Protein AF-A0A4Y2T9T5-F1 (afdb_monomer)

Sequence (153 aa):
MSLPLHALLIMDNAPSHPPDIQDDLLEEFKFTKIQFMPPNTTPLFQPMDQQVISNFKKLYTKALFERCFEMTEGTNLSLREFWKYHFHIATSLKVIEKKCVESQENLTSAWKTLWPKTVVECDFEESETVPEEAVVKEILSLTKIMGLEVDKK

Structure (mmCIF, N/CA/C/O backbone):
data_AF-A0A4Y2T9T5-F1
#
_entry.id   AF-A0A4Y2T9T5-F1
#
loop_
_atom_site.group_PDB
_atom_site.id
_atom_site.type_symbol
_atom_site.label_atom_id
_atom_site.label_alt_id
_atom_site.label_comp_id
_atom_site.label_asym_id
_atom_site.label_entity_id
_atom_site.label_seq_id
_atom_site.pdbx_PDB_ins_code
_atom_site.Cartn_x
_atom_site.Cartn_y
_atom_site.Cartn_z
_atom_site.occupancy
_atom_site.B_iso_or_equiv
_atom_site.auth_seq_id
_atom_site.auth_comp_id
_atom_site.auth_asym_id
_atom_site.auth_atom_id
_atom_site.pdbx_PDB_model_num
ATOM 1 N N . MET A 1 1 ? 15.284 -27.133 -25.109 1.00 36.25 1 MET A N 1
ATOM 2 C CA . MET A 1 1 ? 16.450 -26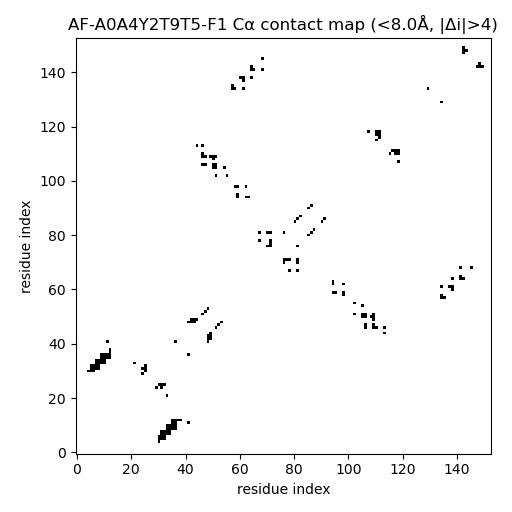.331 -24.683 1.00 36.25 1 MET A CA 1
ATOM 3 C C . MET A 1 1 ? 15.985 -25.433 -23.550 1.00 36.25 1 MET A C 1
ATOM 5 O O . MET A 1 1 ? 15.041 -24.687 -23.768 1.00 36.25 1 MET A O 1
ATOM 9 N N . SER A 1 2 ? 16.553 -25.554 -22.349 1.00 57.03 2 SER A N 1
ATOM 10 C CA . SER A 1 2 ? 16.254 -24.641 -21.240 1.00 57.03 2 SER A CA 1
ATOM 11 C C . SER A 1 2 ? 17.097 -23.382 -21.418 1.00 57.03 2 SER A C 1
ATOM 13 O O . SER A 1 2 ? 18.320 -23.436 -21.280 1.00 57.03 2 SER A O 1
ATOM 15 N N . LEU A 1 3 ? 16.468 -22.270 -21.787 1.00 57.56 3 LEU A N 1
ATOM 16 C CA . LEU A 1 3 ? 17.148 -20.979 -21.769 1.00 57.56 3 LEU A CA 1
ATOM 17 C C . LEU A 1 3 ? 17.497 -20.635 -20.308 1.00 57.56 3 LEU A C 1
ATOM 19 O O . LEU A 1 3 ? 16.662 -20.866 -19.431 1.00 57.56 3 LEU A O 1
ATOM 23 N N . PRO A 1 4 ? 18.705 -20.121 -20.022 1.00 65.81 4 PRO A N 1
ATOM 24 C CA . PRO A 1 4 ? 19.046 -19.653 -18.684 1.00 65.81 4 PRO A CA 1
ATOM 25 C C . PRO A 1 4 ? 18.074 -18.548 -18.258 1.00 65.81 4 PRO A C 1
ATOM 27 O O . PRO A 1 4 ? 17.787 -17.639 -19.042 1.00 65.81 4 PRO A O 1
ATOM 30 N N . LEU A 1 5 ? 17.556 -18.645 -17.031 1.00 71.44 5 LEU A N 1
ATOM 31 C CA . LEU A 1 5 ? 16.599 -17.692 -16.474 1.00 71.44 5 LEU A CA 1
ATOM 32 C C . LEU A 1 5 ? 17.250 -16.305 -16.420 1.00 71.44 5 LEU A C 1
ATOM 34 O O . LEU A 1 5 ? 18.178 -16.096 -15.647 1.00 71.44 5 LEU A O 1
ATOM 38 N N . HIS A 1 6 ? 16.774 -15.386 -17.255 1.00 81.44 6 HIS A N 1
ATOM 39 C CA . HIS A 1 6 ? 17.146 -13.976 -17.206 1.00 81.44 6 HIS A CA 1
ATOM 40 C C . HIS A 1 6 ? 15.959 -13.180 -16.671 1.00 81.44 6 HIS A C 1
ATOM 42 O O . HIS A 1 6 ? 14.828 -13.381 -17.118 1.00 81.44 6 HIS A O 1
ATOM 48 N N . ALA A 1 7 ? 16.216 -12.285 -15.722 1.00 86.12 7 ALA A N 1
ATOM 49 C CA . ALA A 1 7 ? 15.209 -11.411 -15.139 1.00 86.12 7 ALA A CA 1
ATOM 50 C C . ALA A 1 7 ? 15.311 -10.010 -15.753 1.00 86.12 7 ALA A C 1
ATOM 52 O O . ALA A 1 7 ? 16.406 -9.497 -15.978 1.00 86.12 7 ALA A O 1
ATOM 53 N N . LEU A 1 8 ? 14.171 -9.374 -16.014 1.00 87.38 8 LEU A N 1
ATOM 54 C CA . LEU A 1 8 ? 14.107 -7.959 -16.374 1.00 87.38 8 LEU A CA 1
ATOM 55 C C . LEU A 1 8 ? 13.519 -7.190 -15.192 1.00 87.38 8 LEU A C 1
ATOM 57 O O . LEU A 1 8 ? 12.355 -7.384 -14.849 1.00 87.38 8 LEU A O 1
ATOM 61 N N . LEU A 1 9 ? 14.318 -6.316 -14.589 1.00 87.56 9 LEU A N 1
ATOM 62 C CA . LEU A 1 9 ? 13.887 -5.398 -13.545 1.00 87.56 9 LEU A CA 1
ATOM 63 C C . LEU A 1 9 ? 13.480 -4.066 -14.183 1.00 87.56 9 LEU A C 1
ATOM 65 O O . LEU A 1 9 ? 14.310 -3.362 -14.758 1.00 87.56 9 LEU A O 1
ATOM 69 N N . ILE A 1 10 ? 12.196 -3.728 -14.087 1.00 87.12 10 ILE A N 1
ATOM 70 C CA . ILE A 1 10 ? 11.647 -2.465 -14.588 1.00 87.12 10 ILE A CA 1
ATOM 71 C C . ILE A 1 10 ? 11.566 -1.476 -13.422 1.00 87.12 10 ILE A C 1
ATOM 73 O O . ILE A 1 10 ? 10.881 -1.749 -12.439 1.00 87.12 10 ILE A O 1
ATOM 77 N N . MET A 1 11 ? 12.249 -0.336 -13.533 1.00 86.94 11 MET A N 1
ATOM 78 C CA . MET A 1 11 ? 12.343 0.674 -12.470 1.00 86.94 11 MET A CA 1
ATOM 79 C C . MET A 1 11 ? 11.755 2.024 -12.885 1.00 86.94 11 MET A C 1
ATOM 81 O O . MET A 1 11 ? 11.718 2.374 -14.066 1.00 86.94 11 MET A O 1
ATOM 85 N N . ASP A 1 12 ? 11.285 2.796 -11.906 1.00 88.50 12 ASP A N 1
ATOM 86 C CA . ASP A 1 12 ? 10.939 4.205 -12.088 1.00 88.50 12 ASP A CA 1
ATOM 87 C C . ASP A 1 12 ? 12.175 5.108 -12.076 1.00 88.50 12 ASP A C 1
ATOM 89 O O . ASP A 1 12 ? 13.266 4.706 -11.689 1.00 88.50 12 ASP A O 1
ATOM 93 N N . ASN A 1 13 ? 11.998 6.355 -12.508 1.00 87.31 13 ASN 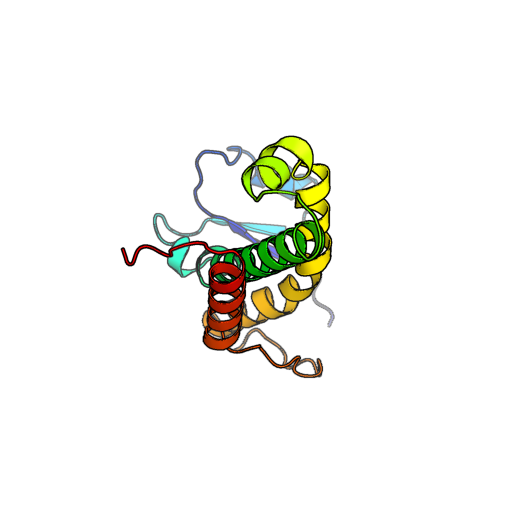A N 1
ATOM 94 C CA . ASN A 1 13 ? 13.073 7.349 -12.562 1.00 87.31 13 ASN A CA 1
ATOM 95 C C . ASN A 1 13 ? 13.187 8.159 -11.260 1.00 87.31 13 ASN A C 1
ATOM 97 O O . ASN A 1 13 ? 13.397 9.373 -11.312 1.00 87.31 13 ASN A O 1
ATOM 101 N N . ALA A 1 14 ? 12.971 7.541 -10.096 1.00 86.25 14 ALA A N 1
ATOM 102 C CA . ALA A 1 14 ? 13.067 8.267 -8.836 1.00 86.25 14 ALA A CA 1
ATOM 103 C C . ALA A 1 14 ? 14.516 8.744 -8.599 1.00 86.25 14 ALA A C 1
ATOM 105 O O . ALA A 1 14 ? 15.453 7.961 -8.749 1.00 86.25 14 ALA A O 1
ATOM 106 N N . PRO A 1 15 ? 14.732 10.004 -8.175 1.00 87.25 15 PRO A N 1
ATOM 107 C CA . PRO A 1 15 ? 16.075 10.546 -7.950 1.00 87.25 15 PRO A CA 1
ATOM 108 C C . PRO A 1 15 ? 16.793 9.911 -6.749 1.00 87.25 15 PRO A C 1
ATOM 110 O O . PRO A 1 15 ? 17.969 10.172 -6.528 1.00 87.25 15 PRO A O 1
ATOM 113 N N . SER A 1 16 ? 16.083 9.111 -5.950 1.00 88.62 16 SER A N 1
ATOM 114 C CA . SER A 1 16 ? 16.636 8.344 -4.834 1.00 88.62 16 SER A CA 1
ATOM 115 C C . SER A 1 16 ? 17.424 7.111 -5.271 1.00 88.62 16 SER A C 1
ATOM 117 O O . SER A 1 16 ? 18.094 6.511 -4.433 1.00 88.62 16 SER A O 1
ATOM 119 N N . HIS A 1 17 ? 17.321 6.700 -6.538 1.00 86.19 17 HIS A N 1
ATOM 120 C CA . HIS A 1 17 ? 18.082 5.563 -7.044 1.00 86.19 17 HIS A CA 1
ATOM 121 C C . HIS A 1 17 ? 19.571 5.918 -7.121 1.00 86.19 17 HIS A C 1
ATOM 123 O O . HIS A 1 17 ? 19.905 6.991 -7.631 1.00 86.19 17 HIS A O 1
ATOM 129 N N . PRO A 1 18 ? 20.473 5.048 -6.632 1.00 85.81 18 PRO A N 1
ATOM 130 C CA . PRO A 1 18 ? 21.905 5.241 -6.803 1.00 85.81 18 PRO A CA 1
ATOM 131 C C . PRO A 1 18 ? 22.260 5.383 -8.291 1.00 85.81 18 PRO A C 1
ATOM 133 O O . PRO A 1 18 ? 21.715 4.638 -9.111 1.00 85.81 18 PRO A O 1
ATOM 136 N N . PRO A 1 19 ? 23.173 6.300 -8.658 1.00 81.38 19 PRO A N 1
ATOM 137 C CA . PRO A 1 19 ? 23.575 6.490 -10.052 1.00 81.38 19 PRO A CA 1
ATOM 138 C C . PRO A 1 19 ? 24.198 5.223 -10.658 1.00 81.38 19 PRO A C 1
ATOM 140 O O . PRO A 1 19 ? 23.992 4.957 -11.840 1.00 81.38 19 PRO A O 1
ATOM 143 N N . ASP A 1 20 ? 24.862 4.415 -9.829 1.00 86.25 20 ASP A N 1
ATOM 144 C CA . ASP A 1 20 ? 25.622 3.231 -10.242 1.00 86.25 20 ASP A CA 1
ATOM 145 C C . ASP A 1 20 ? 24.855 1.913 -10.001 1.00 86.25 20 ASP A C 1
ATOM 147 O O . ASP A 1 20 ? 25.410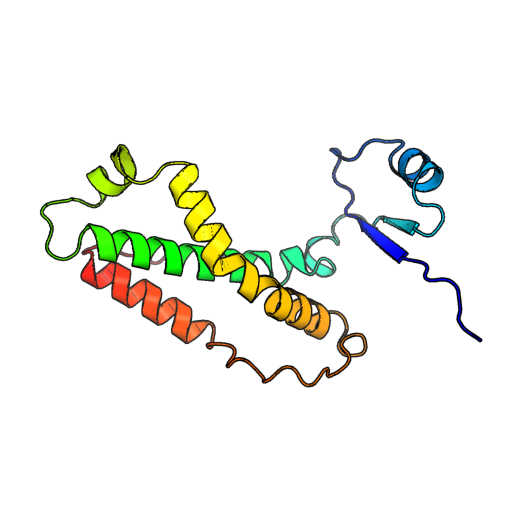 0.827 -10.138 1.00 86.25 20 ASP A O 1
ATOM 151 N N . ILE A 1 21 ? 23.545 1.978 -9.700 1.00 84.69 21 ILE A N 1
ATOM 152 C CA . ILE A 1 21 ? 22.715 0.802 -9.357 1.00 84.69 21 ILE A CA 1
ATOM 153 C C . ILE A 1 21 ? 22.757 -0.307 -10.419 1.00 84.69 21 ILE A C 1
ATOM 155 O O . ILE A 1 21 ? 22.587 -1.485 -10.108 1.00 84.69 21 ILE A O 1
ATOM 159 N N . GLN A 1 22 ? 22.959 0.062 -11.686 1.00 81.50 22 GLN A N 1
ATOM 160 C CA . GLN A 1 22 ? 23.083 -0.899 -12.774 1.00 81.50 22 GLN A CA 1
ATOM 161 C C . GLN A 1 22 ? 24.402 -1.669 -12.708 1.00 81.50 22 GLN A C 1
ATOM 163 O O . GLN A 1 22 ? 24.384 -2.880 -12.908 1.00 81.50 22 GLN A O 1
ATOM 168 N N . ASP A 1 23 ? 25.507 -0.997 -12.404 1.00 84.25 23 ASP A N 1
ATOM 169 C CA . ASP A 1 23 ? 26.821 -1.627 -12.306 1.00 84.25 23 ASP A CA 1
ATOM 170 C C . ASP A 1 23 ? 26.901 -2.507 -11.050 1.00 84.25 23 ASP A C 1
ATOM 172 O O . ASP A 1 23 ? 27.292 -3.673 -11.149 1.00 84.25 23 ASP A O 1
ATOM 176 N N . ASP A 1 24 ? 26.392 -2.008 -9.916 1.00 84.00 24 ASP A N 1
ATOM 177 C CA . ASP A 1 24 ? 26.325 -2.741 -8.645 1.00 84.00 24 ASP A CA 1
ATOM 178 C C . ASP A 1 24 ? 25.543 -4.061 -8.790 1.00 84.00 24 ASP A C 1
ATOM 180 O O . ASP A 1 24 ? 25.992 -5.135 -8.382 1.00 84.00 24 ASP A O 1
ATOM 184 N N . LEU A 1 25 ? 24.362 -4.009 -9.419 1.00 81.25 25 LEU A N 1
ATOM 185 C CA . LEU A 1 25 ? 23.513 -5.190 -9.586 1.00 81.25 25 LEU A CA 1
ATOM 186 C C . LEU A 1 25 ? 24.032 -6.157 -10.653 1.00 81.25 25 LEU A C 1
ATOM 188 O O . LEU A 1 25 ? 23.752 -7.350 -10.560 1.00 81.25 25 LEU A O 1
ATOM 192 N N . LEU A 1 26 ? 24.771 -5.689 -11.661 1.00 77.50 26 LEU A N 1
ATOM 193 C CA . LEU A 1 26 ? 25.357 -6.564 -12.682 1.00 77.50 26 LEU A CA 1
ATOM 194 C C . LEU A 1 26 ? 26.567 -7.349 -12.158 1.00 77.50 26 LEU A C 1
ATOM 196 O O . LEU A 1 26 ? 26.825 -8.451 -12.654 1.00 77.50 26 LEU A O 1
ATOM 200 N N . GLU A 1 27 ? 27.291 -6.826 -11.164 1.00 80.94 27 GLU A N 1
ATOM 201 C CA . GLU A 1 27 ? 28.384 -7.551 -10.510 1.00 80.94 27 GLU A CA 1
ATOM 202 C C . GLU A 1 27 ? 27.859 -8.780 -9.749 1.00 80.94 27 GLU A C 1
ATOM 204 O O . GLU A 1 27 ? 28.367 -9.894 -9.936 1.00 80.94 27 GLU A O 1
ATOM 209 N N . GLU A 1 28 ? 26.794 -8.596 -8.963 1.00 82.25 28 GLU A N 1
ATOM 210 C CA . GLU A 1 28 ? 26.203 -9.639 -8.116 1.00 82.25 28 GLU A CA 1
ATOM 211 C C . GLU A 1 28 ? 25.180 -10.519 -8.868 1.00 82.25 28 GLU A C 1
ATOM 213 O O . GLU A 1 28 ? 25.178 -11.745 -8.732 1.00 82.25 28 GLU A O 1
ATOM 218 N N . PHE A 1 29 ? 24.350 -9.927 -9.735 1.00 84.38 29 PHE A N 1
ATOM 219 C CA . PHE A 1 29 ? 23.223 -10.581 -10.414 1.00 84.38 29 PHE A CA 1
ATOM 220 C C . PHE A 1 29 ? 23.326 -10.489 -11.941 1.00 84.38 29 PHE A C 1
ATOM 222 O O . PHE A 1 29 ? 22.487 -9.897 -12.620 1.00 84.38 29 PHE A O 1
ATOM 229 N N . LYS A 1 30 ? 24.313 -11.186 -12.515 1.00 84.12 30 LYS A N 1
ATOM 230 C CA . LYS A 1 30 ? 24.591 -11.229 -13.972 1.00 84.12 30 LYS A CA 1
ATOM 231 C C . LYS A 1 30 ? 23.421 -11.672 -14.864 1.00 84.12 30 LYS A C 1
ATOM 233 O O . LYS A 1 30 ? 23.477 -11.496 -16.077 1.00 84.12 30 LYS A O 1
ATOM 238 N N . PHE A 1 31 ? 22.389 -12.287 -14.289 1.00 86.06 31 PHE A N 1
ATOM 239 C CA . PHE A 1 31 ? 21.188 -12.724 -15.005 1.00 86.06 31 PHE A CA 1
ATOM 240 C C . PHE A 1 31 ? 20.088 -11.650 -15.060 1.00 86.06 31 PHE A C 1
ATOM 242 O O . PHE A 1 31 ? 19.069 -11.859 -15.720 1.00 86.06 31 PHE A O 1
ATOM 249 N N . THR A 1 32 ? 20.269 -10.516 -14.380 1.00 86.88 32 THR A N 1
ATOM 250 C CA . THR A 1 32 ? 19.281 -9.439 -14.305 1.00 86.88 32 THR A CA 1
ATOM 251 C C . THR A 1 32 ? 19.659 -8.301 -15.242 1.00 86.88 32 THR A C 1
ATOM 253 O O . THR A 1 32 ? 20.778 -7.798 -15.226 1.00 86.88 32 THR A O 1
ATOM 256 N N . LYS A 1 33 ? 18.701 -7.846 -16.047 1.00 86.38 33 LYS A N 1
ATOM 257 C CA . LYS A 1 33 ? 18.797 -6.604 -16.813 1.00 86.38 33 LYS A CA 1
ATOM 258 C C . LYS A 1 33 ? 17.901 -5.556 -16.171 1.00 86.38 33 LYS A C 1
ATOM 260 O O . LYS A 1 33 ? 16.754 -5.855 -15.861 1.00 86.38 33 LYS A O 1
ATOM 265 N N . ILE A 1 34 ? 18.392 -4.329 -16.033 1.00 87.81 34 ILE A N 1
ATOM 266 C CA . ILE A 1 34 ? 17.592 -3.199 -15.546 1.00 87.81 34 ILE A CA 1
ATOM 267 C C . ILE A 1 34 ? 17.138 -2.346 -16.726 1.00 87.81 34 ILE A C 1
ATOM 269 O O . ILE A 1 34 ? 17.912 -2.080 -17.648 1.00 87.81 34 ILE A O 1
ATOM 273 N N . GLN A 1 35 ? 15.880 -1.919 -16.694 1.00 88.31 35 GLN A N 1
ATOM 274 C CA . GLN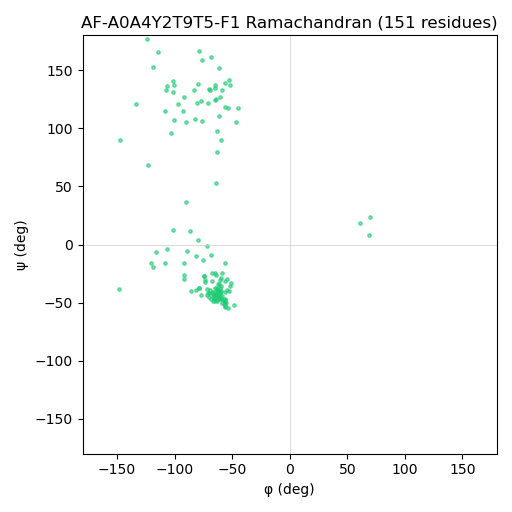 A 1 35 ? 15.303 -0.976 -17.639 1.00 88.31 35 GLN A CA 1
ATOM 275 C C . GLN A 1 35 ? 14.517 0.086 -16.869 1.00 88.31 35 GLN A C 1
ATOM 277 O O . GLN A 1 35 ? 13.553 -0.223 -16.172 1.00 88.31 35 GLN A O 1
ATOM 282 N N . PHE A 1 36 ? 14.901 1.346 -17.036 1.00 88.50 36 PHE A N 1
ATOM 283 C CA . PHE A 1 36 ? 14.127 2.466 -16.520 1.00 88.50 36 PHE A CA 1
ATOM 284 C C . PHE A 1 36 ? 12.950 2.779 -17.448 1.00 88.50 36 PHE A C 1
ATOM 286 O O . PHE A 1 36 ? 13.081 2.750 -18.677 1.00 88.50 36 PHE A O 1
ATOM 293 N N . MET A 1 37 ? 11.787 3.061 -16.865 1.00 88.94 37 MET A N 1
ATOM 294 C CA . MET A 1 37 ? 10.610 3.503 -17.614 1.00 88.94 37 MET A CA 1
ATOM 295 C C . MET A 1 37 ? 10.823 4.905 -18.205 1.00 88.94 37 MET A C 1
ATOM 297 O O . MET A 1 37 ? 11.667 5.656 -17.724 1.00 88.94 37 MET A O 1
ATOM 301 N N . PRO A 1 38 ? 10.045 5.331 -19.212 1.00 89.31 38 PRO A N 1
ATOM 302 C CA . PRO A 1 38 ? 10.048 6.725 -19.643 1.00 89.31 38 PRO A CA 1
ATOM 303 C C . PRO A 1 38 ? 9.593 7.685 -18.523 1.00 89.31 38 PRO A C 1
ATOM 305 O O . PRO A 1 38 ? 8.778 7.304 -17.671 1.00 89.31 38 PRO A O 1
ATOM 308 N N . PRO A 1 39 ? 10.054 8.949 -18.517 1.00 86.62 39 PRO A N 1
ATOM 309 C CA . PRO A 1 39 ? 9.605 9.949 -17.549 1.00 86.62 39 PRO A CA 1
ATOM 310 C C . PRO A 1 39 ? 8.074 10.077 -17.501 1.00 86.62 39 PRO A C 1
ATOM 312 O O . PRO A 1 39 ? 7.416 10.044 -18.538 1.00 86.62 39 PRO A O 1
ATOM 315 N N . ASN A 1 40 ? 7.512 10.257 -16.301 1.00 85.19 40 ASN A N 1
ATOM 316 C CA . ASN A 1 40 ? 6.071 10.442 -16.054 1.00 85.19 40 ASN A CA 1
ATOM 317 C C . ASN A 1 40 ? 5.159 9.273 -16.473 1.00 85.19 40 ASN A C 1
ATOM 319 O O . ASN A 1 40 ? 3.952 9.460 -16.607 1.00 85.19 40 ASN A O 1
ATOM 323 N N . THR A 1 41 ? 5.704 8.069 -16.661 1.00 85.69 41 THR A N 1
ATOM 324 C CA . THR A 1 41 ? 4.902 6.886 -17.026 1.00 85.69 41 THR A CA 1
ATOM 325 C C . THR A 1 41 ? 4.711 5.882 -15.890 1.00 85.69 41 THR A C 1
ATOM 327 O O . THR A 1 41 ? 3.943 4.935 -16.046 1.00 85.69 41 THR A O 1
ATOM 330 N N . THR A 1 42 ? 5.340 6.115 -14.730 1.00 81.88 42 THR A N 1
ATOM 331 C CA . THR A 1 42 ? 5.254 5.250 -13.543 1.00 81.88 42 THR A CA 1
ATOM 332 C C . THR A 1 42 ? 3.812 4.880 -13.185 1.00 81.88 42 THR A C 1
ATOM 334 O O . THR A 1 42 ? 3.524 3.684 -13.175 1.00 81.88 42 THR A O 1
ATOM 337 N N . PRO A 1 43 ? 2.862 5.830 -13.044 1.00 82.62 43 PRO A N 1
ATOM 338 C CA . PRO A 1 43 ? 1.505 5.467 -12.653 1.00 82.62 43 PRO A CA 1
ATOM 339 C C . PRO A 1 43 ? 0.787 4.610 -13.693 1.00 82.62 43 PRO A C 1
ATOM 341 O O . PRO A 1 43 ? -0.145 3.904 -13.339 1.00 82.62 43 PRO A O 1
ATOM 344 N N . LEU A 1 44 ? 1.187 4.678 -14.969 1.00 83.50 44 LEU A N 1
ATOM 345 C CA . LEU A 1 44 ? 0.558 3.938 -16.062 1.00 83.50 44 LEU A CA 1
ATOM 346 C C . LEU A 1 44 ? 1.058 2.496 -16.146 1.00 83.50 44 LEU A C 1
ATOM 348 O O . LEU A 1 44 ? 0.268 1.609 -16.440 1.00 83.50 44 LEU A O 1
ATOM 352 N N . PHE A 1 45 ? 2.353 2.266 -15.924 1.00 81.75 45 PHE A N 1
ATOM 353 C CA . PHE A 1 45 ? 2.971 0.958 -16.153 1.00 81.75 45 PHE A CA 1
ATOM 354 C C . PHE A 1 45 ? 3.343 0.208 -14.881 1.00 81.75 45 PHE A C 1
ATOM 356 O O . PHE A 1 45 ? 3.588 -0.994 -14.963 1.00 81.75 45 PHE A O 1
ATOM 363 N N . GLN A 1 46 ? 3.399 0.862 -13.719 1.00 83.44 46 GLN A N 1
ATOM 364 C CA . GLN A 1 46 ? 3.681 0.150 -12.480 1.00 83.44 46 GLN A CA 1
ATOM 365 C C . GLN A 1 46 ? 2.420 -0.531 -11.942 1.00 83.44 46 GLN A C 1
ATOM 367 O O . GLN A 1 46 ? 1.454 0.152 -11.592 1.00 83.44 46 GLN A O 1
ATOM 372 N N . PRO A 1 47 ? 2.443 -1.866 -11.763 1.00 81.38 47 PRO A N 1
ATOM 373 C CA . PRO A 1 47 ? 1.351 -2.586 -11.109 1.00 81.38 47 PRO A CA 1
ATOM 374 C C . PRO A 1 47 ? 1.059 -2.045 -9.701 1.00 81.38 47 PRO A C 1
ATOM 376 O O . PRO A 1 47 ? -0.091 -2.043 -9.253 1.00 81.38 47 PRO A O 1
ATOM 379 N N . MET A 1 48 ? 2.107 -1.555 -9.024 1.00 86.06 48 MET A N 1
ATOM 380 C CA . MET A 1 48 ? 2.021 -0.944 -7.700 1.00 86.06 48 MET A CA 1
ATOM 381 C C . MET A 1 48 ? 1.040 0.230 -7.674 1.00 86.06 48 MET A C 1
ATOM 383 O O . MET A 1 48 ? 0.106 0.223 -6.870 1.00 86.06 48 MET A O 1
ATOM 387 N N . ASP A 1 49 ? 1.218 1.189 -8.582 1.00 84.31 49 ASP A N 1
ATOM 388 C CA . ASP A 1 49 ? 0.380 2.387 -8.677 1.00 84.31 49 ASP A CA 1
ATOM 389 C C . ASP A 1 49 ? -1.007 2.106 -9.262 1.00 84.31 49 ASP A C 1
ATOM 391 O O . ASP A 1 49 ? -1.975 2.765 -8.886 1.00 84.31 49 ASP A O 1
ATOM 395 N N . GLN A 1 50 ? -1.120 1.117 -10.152 1.00 79.94 50 GLN A N 1
ATOM 396 C CA . GLN A 1 50 ? -2.383 0.785 -10.813 1.00 79.94 50 GLN A CA 1
ATOM 397 C C . GLN A 1 50 ? -3.423 0.199 -9.855 1.00 79.94 50 GLN A C 1
ATOM 399 O O . GLN A 1 50 ? -4.585 0.599 -9.886 1.00 79.94 50 GLN A O 1
ATOM 404 N N . GLN A 1 51 ? -3.032 -0.764 -9.015 1.00 81.69 51 GLN A N 1
ATOM 405 C CA . GLN A 1 51 ? -4.016 -1.510 -8.223 1.00 81.69 51 GLN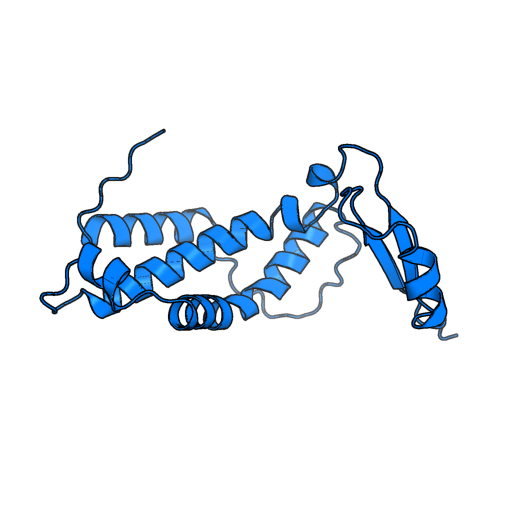 A CA 1
ATOM 406 C C . GLN A 1 51 ? -3.492 -1.977 -6.865 1.00 81.69 51 GLN A C 1
ATOM 408 O O . GLN A 1 51 ? -4.221 -1.882 -5.875 1.00 81.69 51 GLN A O 1
ATOM 413 N N . VAL A 1 52 ? -2.229 -2.407 -6.768 1.00 85.06 52 VAL A N 1
ATOM 414 C CA . VAL A 1 52 ? -1.707 -3.028 -5.536 1.00 85.06 52 VAL A CA 1
ATOM 415 C C . VAL A 1 52 ? -1.753 -2.064 -4.351 1.00 85.06 52 VAL A C 1
ATOM 417 O O . VAL A 1 52 ? -2.257 -2.431 -3.293 1.00 85.06 52 VAL A O 1
ATOM 420 N N . ILE A 1 53 ? -1.295 -0.815 -4.509 1.00 86.06 53 ILE A N 1
ATOM 421 C CA . ILE A 1 53 ? -1.293 0.173 -3.416 1.00 86.06 53 ILE A CA 1
ATOM 422 C C . ILE A 1 53 ? -2.721 0.497 -2.963 1.00 86.06 53 ILE A C 1
ATOM 424 O O . ILE A 1 53 ? -2.979 0.610 -1.763 1.00 86.06 53 ILE A O 1
ATOM 428 N N . SER A 1 54 ? -3.650 0.663 -3.906 1.00 86.44 54 SER A N 1
ATOM 429 C CA . SER A 1 54 ? -5.051 0.974 -3.602 1.00 86.44 54 SER A CA 1
ATOM 430 C C . SER A 1 54 ? -5.711 -0.166 -2.824 1.00 86.44 54 SER A C 1
ATOM 432 O O . SER A 1 54 ? -6.290 0.064 -1.760 1.00 86.44 54 SER A O 1
ATOM 434 N N . ASN A 1 55 ? -5.546 -1.403 -3.296 1.00 85.38 55 ASN A N 1
ATOM 435 C CA . ASN A 1 55 ? -6.111 -2.585 -2.651 1.00 85.38 55 ASN A CA 1
ATOM 436 C C . ASN A 1 55 ? -5.484 -2.826 -1.283 1.00 85.38 55 ASN A C 1
ATOM 438 O O . ASN A 1 55 ? -6.205 -3.023 -0.306 1.00 85.38 55 ASN A O 1
ATOM 442 N N . PHE A 1 56 ? -4.160 -2.699 -1.177 1.00 86.44 56 PHE A N 1
ATOM 443 C CA . PHE A 1 56 ? -3.466 -2.788 0.101 1.00 86.44 56 PHE A CA 1
ATOM 444 C C . PHE A 1 56 ? -4.007 -1.773 1.112 1.00 86.44 56 PHE A C 1
ATOM 446 O O . PHE A 1 56 ? -4.316 -2.148 2.240 1.00 86.44 56 PHE A O 1
ATOM 453 N N . LYS A 1 57 ? -4.193 -0.503 0.718 1.00 87.31 57 LYS A N 1
ATOM 454 C CA . LYS A 1 57 ? -4.776 0.523 1.599 1.00 87.31 57 LYS A CA 1
ATOM 455 C C . LYS A 1 57 ? -6.174 0.129 2.074 1.00 87.31 57 LYS A C 1
ATOM 457 O O . LYS A 1 57 ? -6.426 0.195 3.271 1.00 87.31 57 LYS A O 1
ATOM 462 N N . LYS A 1 58 ? -7.057 -0.322 1.175 1.00 86.75 58 LYS A N 1
ATOM 463 C CA . LYS A 1 58 ? -8.421 -0.762 1.530 1.00 86.75 58 LYS A CA 1
ATOM 464 C C . LYS A 1 58 ? -8.392 -1.915 2.539 1.00 86.75 58 LYS A C 1
ATOM 466 O O . LYS A 1 58 ? -9.035 -1.835 3.584 1.00 86.75 58 LYS A O 1
ATOM 471 N N . LEU A 1 59 ? -7.614 -2.959 2.254 1.00 85.69 59 LEU A N 1
ATOM 472 C CA . LEU A 1 59 ? -7.522 -4.162 3.085 1.00 85.69 59 LEU A CA 1
ATOM 473 C C . LEU A 1 59 ? -6.874 -3.879 4.442 1.00 85.69 59 LEU A C 1
ATOM 475 O O . LEU A 1 59 ? -7.372 -4.332 5.473 1.00 85.69 59 LEU A O 1
ATOM 479 N N . TYR A 1 60 ? -5.809 -3.076 4.456 1.00 88.50 60 TYR A N 1
ATOM 480 C CA . TYR A 1 60 ? -5.174 -2.608 5.682 1.00 88.50 60 TYR A CA 1
ATOM 481 C C . TYR A 1 60 ? -6.151 -1.793 6.532 1.00 88.50 60 TYR A C 1
ATOM 483 O O . TYR A 1 60 ? -6.271 -2.033 7.731 1.00 88.50 60 TYR A O 1
ATOM 491 N N . THR A 1 61 ? -6.889 -0.861 5.922 1.00 88.50 61 THR A N 1
ATOM 492 C CA . THR A 1 61 ? -7.899 -0.057 6.616 1.00 88.50 61 THR A CA 1
ATOM 493 C C . THR A 1 61 ? -9.004 -0.932 7.202 1.00 88.50 61 THR A C 1
ATOM 495 O O . THR A 1 61 ? -9.333 -0.759 8.372 1.00 88.50 61 THR A O 1
ATOM 498 N N . LYS A 1 62 ? -9.532 -1.906 6.450 1.00 87.94 62 LYS A N 1
ATOM 499 C CA . LYS A 1 62 ? -10.506 -2.875 6.974 1.00 87.94 62 LYS A CA 1
ATOM 500 C C . LYS A 1 62 ? -9.961 -3.609 8.200 1.00 87.94 62 LYS A C 1
ATOM 502 O O . LYS A 1 62 ? -10.576 -3.552 9.258 1.00 87.94 62 LYS A O 1
ATOM 507 N N . ALA A 1 63 ? -8.784 -4.222 8.087 1.00 88.56 63 ALA A N 1
ATOM 508 C CA . ALA A 1 63 ? -8.178 -4.984 9.179 1.00 88.56 63 ALA A CA 1
ATOM 509 C C . ALA A 1 63 ? -7.858 -4.116 10.409 1.00 88.56 63 ALA A C 1
ATOM 511 O O . ALA A 1 63 ? -7.971 -4.560 11.551 1.00 88.56 63 ALA A O 1
ATOM 512 N N . LEU A 1 64 ? -7.480 -2.858 10.189 1.00 89.75 64 LEU A N 1
ATOM 513 C CA . LEU A 1 64 ? -7.286 -1.876 11.246 1.00 89.75 64 LEU A CA 1
ATOM 514 C C . LEU A 1 64 ? -8.599 -1.567 11.981 1.00 89.75 64 LEU A C 1
ATOM 516 O O . LEU A 1 64 ? -8.601 -1.530 13.211 1.00 89.75 64 LEU A O 1
ATOM 520 N N . PHE A 1 65 ? -9.701 -1.360 11.254 1.00 88.06 65 PHE A N 1
ATOM 521 C CA . PHE A 1 65 ? -11.015 -1.124 11.857 1.00 88.06 65 PHE A CA 1
ATOM 522 C C . PHE A 1 65 ? -11.545 -2.354 12.588 1.00 88.06 65 PHE A C 1
ATOM 524 O O . PHE A 1 65 ? -12.036 -2.203 13.700 1.00 88.06 65 PHE A O 1
ATOM 531 N N . GLU A 1 66 ? -11.376 -3.557 12.035 1.00 88.56 66 GLU A N 1
ATOM 532 C CA . GLU A 1 66 ? -11.678 -4.814 12.733 1.00 88.56 66 GLU A CA 1
ATOM 533 C C . GLU A 1 66 ? -10.910 -4.899 14.053 1.00 88.56 66 GLU A C 1
ATOM 535 O O . GLU A 1 66 ? -11.499 -5.115 15.108 1.00 88.56 66 GLU A O 1
ATOM 540 N N . ARG A 1 67 ? -9.596 -4.642 14.023 1.00 88.06 67 ARG A N 1
ATOM 541 C CA . ARG A 1 67 ? -8.757 -4.696 15.223 1.00 88.06 67 ARG A CA 1
ATOM 542 C C . ARG A 1 67 ? -9.159 -3.661 16.267 1.00 88.06 67 ARG A C 1
ATOM 544 O O . ARG A 1 67 ? -9.054 -3.906 17.467 1.00 88.06 67 ARG A O 1
ATOM 551 N N . CYS A 1 68 ? -9.556 -2.484 15.803 1.00 88.38 68 CYS A N 1
ATOM 552 C CA . CYS A 1 68 ? -10.038 -1.427 16.667 1.00 88.38 68 CYS A CA 1
ATOM 553 C C . CYS A 1 68 ? -11.363 -1.835 17.318 1.00 88.38 68 CYS A C 1
ATOM 555 O O . CYS A 1 68 ? -11.476 -1.785 18.541 1.00 88.38 68 CYS A O 1
ATOM 557 N N . PHE A 1 69 ? -12.304 -2.331 16.512 1.00 86.88 69 PHE A N 1
ATOM 558 C CA . PHE A 1 69 ? -13.595 -2.829 16.959 1.00 86.88 69 PHE A CA 1
ATOM 559 C C . PHE A 1 69 ? -13.441 -3.944 17.997 1.00 86.88 69 PHE A C 1
ATOM 561 O O . PHE A 1 69 ? -13.946 -3.779 19.098 1.00 86.88 69 PHE A O 1
ATOM 568 N N . GLU A 1 70 ? -12.642 -4.983 17.724 1.00 87.62 70 GLU A N 1
ATOM 569 C CA . GLU A 1 70 ? -12.334 -6.079 18.665 1.00 87.62 70 GLU A CA 1
ATOM 570 C C . GLU A 1 70 ? -11.866 -5.588 20.045 1.00 87.62 70 GLU A C 1
ATOM 572 O O . GLU A 1 70 ? -12.078 -6.251 21.057 1.00 87.62 70 GLU A O 1
ATOM 577 N N . MET A 1 71 ? -11.164 -4.453 20.093 1.00 84.69 71 MET A N 1
ATOM 578 C CA . MET A 1 71 ? -10.575 -3.935 21.325 1.00 84.69 71 MET A CA 1
ATOM 579 C C . MET A 1 71 ? -11.507 -2.973 22.069 1.00 84.69 71 MET A C 1
ATOM 581 O O . MET A 1 71 ? -11.434 -2.869 23.295 1.00 84.69 71 MET A O 1
ATOM 585 N N . THR A 1 72 ? -12.373 -2.266 21.344 1.00 84.81 72 THR A N 1
ATOM 586 C CA . THR A 1 72 ? -13.351 -1.327 21.914 1.00 84.81 72 THR A CA 1
ATOM 587 C C . THR A 1 72 ? -14.703 -1.976 22.214 1.00 84.81 72 THR A C 1
ATOM 589 O O . THR A 1 72 ? -15.429 -1.511 23.088 1.00 84.81 72 THR A O 1
ATOM 592 N N . GLU A 1 73 ? -15.068 -3.047 21.507 1.00 84.44 73 GLU A N 1
ATOM 593 C CA . GLU A 1 73 ? -16.349 -3.729 21.674 1.00 84.44 73 GLU A CA 1
ATOM 594 C C . GLU A 1 73 ? -16.441 -4.359 23.068 1.00 84.44 73 GLU A C 1
ATOM 596 O O . GLU A 1 73 ? -15.578 -5.125 23.493 1.00 84.44 73 GLU A O 1
ATOM 601 N N . GLY A 1 74 ? -17.494 -4.008 23.811 1.00 79.38 74 GLY A N 1
ATOM 602 C CA . GLY A 1 74 ? -17.712 -4.520 25.166 1.00 79.38 74 GLY A CA 1
ATOM 603 C C . GLY A 1 74 ? -16.701 -4.022 26.207 1.00 79.38 74 GLY A C 1
ATOM 604 O O . GLY A 1 74 ? -16.728 -4.491 27.345 1.00 79.38 74 GLY A O 1
ATOM 605 N N . THR A 1 75 ? -15.832 -3.070 25.853 1.00 82.69 75 THR A N 1
ATOM 606 C CA . THR A 1 75 ? -14.884 -2.434 26.774 1.00 82.69 75 THR A CA 1
ATOM 607 C C . THR A 1 75 ? -15.216 -0.950 26.962 1.00 82.69 75 THR A C 1
ATOM 609 O O . THR A 1 75 ? -15.993 -0.362 26.215 1.00 82.69 75 THR A O 1
ATOM 612 N N . ASN A 1 76 ? -14.626 -0.318 27.981 1.00 82.38 76 ASN A N 1
ATOM 613 C CA . ASN A 1 76 ? -14.735 1.133 28.193 1.00 82.38 76 ASN A CA 1
ATOM 614 C C . ASN A 1 76 ? -13.662 1.923 27.417 1.00 82.38 76 ASN A C 1
ATOM 616 O O . ASN A 1 76 ? -13.451 3.100 27.704 1.00 82.38 76 ASN A O 1
ATOM 620 N N . LEU A 1 77 ? -12.939 1.283 26.490 1.00 87.44 77 LEU A N 1
ATOM 621 C CA . LEU A 1 77 ? -11.869 1.931 25.738 1.00 87.44 77 LEU A CA 1
ATOM 622 C C . LEU A 1 77 ? -12.456 2.811 24.640 1.00 87.44 77 LEU A C 1
ATOM 624 O O . LEU A 1 77 ? -13.161 2.345 23.747 1.00 87.44 77 LEU A O 1
ATOM 628 N N . SER A 1 78 ? -12.103 4.090 24.665 1.00 86.06 78 SER A N 1
ATOM 629 C CA . SER A 1 78 ? -12.397 4.992 23.559 1.00 86.06 78 SER A CA 1
ATOM 630 C C . SER A 1 78 ? -11.449 4.759 22.380 1.00 86.06 78 SER A C 1
ATOM 632 O O . SER A 1 78 ? -10.307 4.316 22.532 1.00 86.06 78 SER A O 1
ATOM 634 N N . LEU A 1 79 ? -11.874 5.186 21.189 1.00 85.88 79 LEU A N 1
ATOM 635 C CA . LEU A 1 79 ? -11.011 5.211 20.006 1.00 85.88 79 LEU A CA 1
ATOM 636 C C . LEU A 1 79 ? -9.715 5.985 20.237 1.00 85.88 79 LEU A C 1
ATOM 638 O O . LEU A 1 79 ? -8.640 5.582 19.798 1.00 85.88 79 LEU A O 1
ATOM 642 N N . ARG A 1 80 ? -9.805 7.102 20.961 1.00 87.75 80 ARG A N 1
ATOM 643 C CA . ARG A 1 80 ? -8.646 7.926 21.297 1.00 87.75 80 ARG A CA 1
ATOM 644 C C . ARG A 1 80 ? -7.637 7.153 22.145 1.00 87.75 80 ARG A C 1
ATOM 646 O O . ARG A 1 80 ? -6.436 7.298 21.934 1.00 87.75 80 ARG A O 1
ATOM 653 N N . GLU A 1 81 ? -8.108 6.350 23.093 1.00 89.50 81 GLU A N 1
ATOM 654 C CA . GLU A 1 81 ? -7.250 5.514 23.936 1.00 89.50 81 GLU A CA 1
ATOM 655 C C . GLU A 1 81 ? -6.657 4.346 23.156 1.00 89.50 81 GLU A C 1
ATOM 657 O O . GLU A 1 81 ? -5.469 4.073 23.316 1.00 89.50 81 GLU A O 1
ATOM 662 N N . PHE A 1 82 ? -7.423 3.731 22.250 1.00 90.06 82 PHE A N 1
ATOM 663 C CA . PHE A 1 82 ? -6.889 2.745 21.311 1.00 90.06 82 PHE A CA 1
ATOM 664 C C . PHE A 1 82 ? -5.693 3.310 20.538 1.00 90.06 82 PHE A C 1
ATOM 666 O O . PHE A 1 82 ? -4.593 2.759 20.602 1.00 90.06 82 PHE A O 1
ATOM 673 N N . TRP A 1 83 ? -5.871 4.456 19.876 1.00 90.31 83 TRP A N 1
ATOM 674 C CA . TRP A 1 83 ? -4.807 5.082 19.090 1.00 90.31 83 TRP A CA 1
ATOM 675 C C . TRP A 1 83 ? -3.605 5.499 19.934 1.00 90.31 83 TRP A C 1
ATOM 677 O O . TRP A 1 83 ? -2.467 5.367 19.495 1.00 90.31 83 TRP A O 1
ATOM 687 N N . LYS A 1 84 ? -3.846 6.000 21.149 1.00 91.25 84 LYS A N 1
ATOM 688 C CA . LYS A 1 84 ? -2.786 6.522 22.015 1.00 91.25 84 LYS A CA 1
ATOM 689 C C . LYS A 1 84 ? -1.988 5.429 22.727 1.00 91.25 84 LYS A C 1
ATOM 691 O O . LYS A 1 84 ? -0.790 5.604 22.926 1.00 91.25 84 LYS A O 1
ATOM 696 N N . TYR A 1 85 ? -2.640 4.349 23.152 1.00 90.88 85 TYR A N 1
ATOM 697 C CA . TYR A 1 85 ? -2.052 3.372 24.075 1.00 90.88 85 TYR A CA 1
ATOM 698 C C . TYR A 1 85 ? -1.936 1.958 23.499 1.00 90.88 85 TYR A C 1
ATOM 700 O O . TYR A 1 85 ? -1.136 1.172 24.000 1.00 90.88 85 TYR A O 1
ATOM 708 N N . HIS A 1 86 ? -2.692 1.628 22.448 1.00 88.56 86 HIS A N 1
ATOM 709 C CA . HIS A 1 86 ? -2.783 0.261 21.918 1.00 88.56 86 HIS A CA 1
ATOM 710 C C . HIS A 1 86 ? -2.343 0.131 20.451 1.00 88.56 86 HIS A C 1
ATOM 712 O O . HIS A 1 86 ? -2.028 -0.973 19.990 1.00 88.56 86 HIS A O 1
ATOM 718 N N . PHE A 1 87 ? -2.252 1.245 19.721 1.00 91.56 87 PHE A N 1
ATOM 719 C CA . PHE A 1 87 ? -1.767 1.265 18.348 1.00 91.56 87 PHE A CA 1
ATOM 720 C C . PHE A 1 87 ? -0.327 1.789 18.247 1.00 91.56 87 PHE A C 1
ATOM 722 O O . PHE A 1 87 ? -0.073 2.987 18.181 1.00 91.56 87 PHE A O 1
ATOM 729 N N . HIS A 1 88 ? 0.631 0.866 18.207 1.00 92.50 88 HIS A N 1
ATOM 730 C CA . HIS A 1 88 ? 2.059 1.143 18.012 1.00 92.50 88 HIS A CA 1
ATOM 731 C C . HIS A 1 88 ? 2.614 0.357 16.813 1.00 92.50 88 HIS A C 1
ATOM 733 O O . HIS A 1 88 ? 1.918 -0.488 16.250 1.00 92.50 88 HIS A O 1
ATOM 739 N N . ILE A 1 89 ? 3.893 0.553 16.470 1.00 93.75 89 ILE A N 1
ATOM 740 C CA . ILE A 1 89 ? 4.550 -0.096 15.314 1.00 93.75 89 ILE A CA 1
ATOM 741 C C . ILE A 1 89 ? 4.378 -1.626 15.323 1.00 93.75 89 ILE A C 1
ATOM 743 O O . ILE A 1 89 ? 4.087 -2.229 14.298 1.00 93.75 89 ILE A O 1
ATOM 747 N N . ALA A 1 90 ? 4.464 -2.284 16.482 1.00 91.12 90 ALA A N 1
ATOM 748 C CA . ALA A 1 90 ? 4.245 -3.733 16.536 1.00 91.12 90 ALA A CA 1
ATOM 749 C C . ALA A 1 90 ? 2.787 -4.148 16.232 1.00 91.12 90 ALA A C 1
ATOM 751 O O . ALA A 1 90 ? 2.549 -5.263 15.780 1.00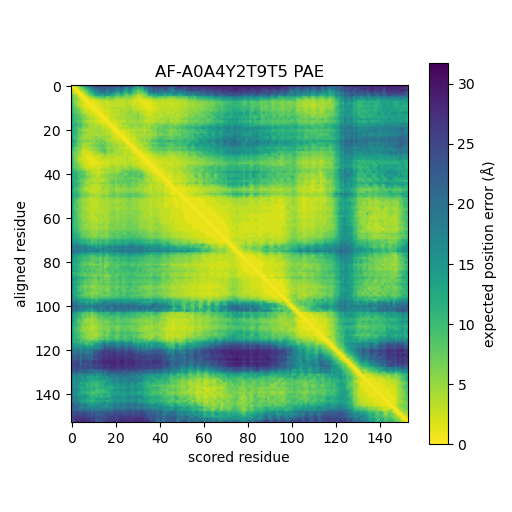 91.12 90 ALA A O 1
ATOM 752 N N . THR A 1 91 ? 1.804 -3.268 16.448 1.00 88.56 91 THR A N 1
ATOM 753 C CA . THR A 1 91 ? 0.397 -3.517 16.099 1.00 88.56 91 THR A CA 1
ATOM 754 C C . THR A 1 91 ? 0.210 -3.332 14.600 1.00 88.56 91 THR A C 1
ATOM 756 O O . THR A 1 91 ? -0.405 -4.186 13.970 1.00 88.56 91 THR A O 1
ATOM 759 N N . SER A 1 92 ? 0.794 -2.284 14.005 1.00 89.75 92 SER A N 1
ATOM 760 C CA . SER A 1 92 ? 0.729 -2.088 12.553 1.00 89.75 92 SER A CA 1
ATOM 761 C C . SER A 1 92 ? 1.402 -3.230 11.791 1.00 89.75 92 SER A C 1
ATOM 763 O O . SER A 1 92 ? 0.838 -3.707 10.812 1.00 89.75 92 SER A O 1
ATOM 765 N N . LEU A 1 93 ? 2.540 -3.745 12.270 1.00 90.69 93 LEU A N 1
ATOM 766 C CA . LEU A 1 93 ? 3.197 -4.913 11.668 1.00 90.69 93 LEU A CA 1
ATOM 767 C C . LEU A 1 93 ? 2.309 -6.164 11.690 1.00 90.69 93 LEU A C 1
ATOM 769 O O . LEU A 1 93 ? 2.235 -6.860 10.684 1.00 90.69 93 LEU A O 1
ATOM 773 N N . LYS A 1 94 ? 1.569 -6.407 12.778 1.00 87.19 94 LYS A N 1
ATOM 774 C CA . LYS A 1 94 ? 0.601 -7.518 12.851 1.00 87.19 94 LYS A CA 1
ATOM 775 C C . LYS A 1 94 ? -0.559 -7.354 11.867 1.00 87.19 94 LYS A C 1
ATOM 777 O O . LYS A 1 94 ? -1.016 -8.337 11.291 1.00 87.19 94 LYS A O 1
ATOM 782 N N . VAL A 1 95 ? -1.035 -6.122 11.660 1.00 87.19 95 VAL A N 1
ATOM 783 C CA . VAL A 1 95 ? -2.069 -5.829 10.650 1.00 87.19 95 VAL A CA 1
ATOM 784 C C . VAL A 1 95 ? -1.534 -6.108 9.240 1.00 87.19 95 VAL A C 1
ATOM 786 O O . VAL A 1 95 ? -2.243 -6.701 8.431 1.00 87.19 95 VAL A O 1
ATOM 789 N N . ILE A 1 96 ? -0.278 -5.738 8.962 1.00 86.94 96 ILE A N 1
ATOM 790 C CA . ILE A 1 96 ? 0.388 -6.014 7.679 1.00 86.94 96 ILE A CA 1
ATOM 791 C C . ILE A 1 96 ? 0.564 -7.520 7.472 1.00 86.94 96 ILE A C 1
ATOM 793 O O . ILE A 1 96 ? 0.205 -8.029 6.416 1.00 86.94 96 ILE A O 1
ATOM 797 N N . GLU A 1 97 ? 1.075 -8.240 8.472 1.00 82.94 97 GLU A N 1
ATOM 798 C CA . GLU A 1 97 ? 1.321 -9.685 8.403 1.00 82.94 97 GLU A CA 1
ATOM 799 C C . GLU A 1 97 ? 0.047 -10.461 8.050 1.00 82.94 97 GLU A C 1
ATOM 801 O O . GLU A 1 97 ? 0.048 -11.247 7.104 1.00 82.94 97 GLU A O 1
ATOM 806 N N . LYS A 1 98 ? -1.071 -10.161 8.727 1.00 73.75 98 LYS A N 1
ATOM 807 C CA . LYS A 1 98 ? -2.377 -10.796 8.478 1.00 73.75 98 LYS A CA 1
ATOM 808 C C . LYS A 1 98 ? -2.876 -10.599 7.036 1.00 73.75 98 LYS A C 1
ATOM 810 O O . LYS A 1 98 ? -3.684 -11.395 6.567 1.00 73.75 98 LYS A O 1
ATOM 815 N N . LYS A 1 99 ? -2.434 -9.543 6.341 1.00 69.75 99 LYS A N 1
ATOM 816 C CA . LYS A 1 99 ? -2.952 -9.127 5.024 1.00 69.75 99 LYS A CA 1
ATOM 817 C C . LYS A 1 99 ? -1.951 -9.195 3.873 1.00 69.75 99 LYS A C 1
ATOM 819 O O . LYS A 1 99 ? -2.346 -9.052 2.722 1.00 69.75 99 LYS A O 1
ATOM 824 N N . CYS A 1 100 ? -0.684 -9.496 4.147 1.00 64.50 100 CYS A N 1
ATOM 825 C CA . CYS A 1 100 ? 0.344 -9.663 3.120 1.00 64.50 100 CYS A CA 1
ATOM 826 C C . CYS A 1 100 ? 0.051 -10.852 2.179 1.00 64.50 100 CYS A C 1
ATOM 828 O O . CYS A 1 100 ? 0.435 -10.822 1.015 1.00 64.50 100 CYS A O 1
ATOM 830 N N . VAL A 1 101 ? -0.685 -11.870 2.639 1.00 54.28 101 VAL A N 1
ATOM 831 C CA . VAL A 1 101 ? -1.026 -13.061 1.834 1.00 54.28 101 VAL A CA 1
ATOM 832 C C . VAL A 1 101 ? -1.973 -12.727 0.667 1.00 54.28 101 VAL A C 1
ATOM 834 O O . VAL A 1 101 ? -1.814 -13.273 -0.420 1.00 54.28 101 VAL A O 1
ATOM 837 N N . GLU A 1 102 ? -2.858 -11.734 0.817 1.00 60.06 102 GLU A N 1
ATOM 838 C CA . GLU A 1 102 ? -3.736 -11.231 -0.261 1.00 60.06 102 GLU A CA 1
ATOM 839 C C . GLU A 1 102 ? -2.948 -10.415 -1.325 1.00 60.06 102 GLU A C 1
ATOM 841 O O . GLU A 1 102 ? -3.505 -9.933 -2.311 1.00 60.06 102 GLU A O 1
ATOM 846 N N . SER A 1 103 ? -1.628 -10.240 -1.163 1.00 65.62 103 SER A N 1
ATOM 847 C CA . SER A 1 103 ? -0.766 -9.479 -2.082 1.00 65.62 103 SER A CA 1
ATOM 848 C C . SER A 1 103 ? -0.482 -10.211 -3.399 1.00 65.62 103 SER A C 1
ATOM 850 O O . SER A 1 103 ? -0.363 -9.565 -4.439 1.00 65.62 103 SER A O 1
ATOM 852 N N . GLN A 1 104 ? -0.405 -11.548 -3.404 1.00 71.81 104 GLN A N 1
ATOM 853 C CA . GLN A 1 104 ? -0.055 -12.296 -4.621 1.00 71.81 104 GLN A CA 1
ATOM 854 C C . GLN A 1 104 ? -1.173 -12.255 -5.672 1.00 71.81 104 GLN A C 1
ATOM 856 O O . GLN A 1 104 ? -0.906 -12.035 -6.856 1.00 71.81 104 GLN A O 1
ATOM 861 N N . GLU A 1 105 ? -2.426 -12.402 -5.246 1.00 75.94 105 GLU A N 1
ATOM 862 C CA . GLU A 1 105 ? -3.605 -12.251 -6.108 1.00 75.94 105 GLU A CA 1
ATOM 863 C C . GLU A 1 105 ? -3.728 -10.814 -6.620 1.00 75.94 105 GLU A C 1
ATOM 865 O O . GLU A 1 105 ? -3.925 -10.595 -7.814 1.00 75.94 105 GLU A O 1
ATOM 870 N N . ASN A 1 106 ? -3.505 -9.829 -5.742 1.00 78.19 106 ASN A N 1
ATOM 871 C CA . ASN A 1 106 ? -3.494 -8.414 -6.109 1.00 78.19 106 ASN A CA 1
ATOM 872 C C . ASN A 1 106 ? -2.417 -8.088 -7.151 1.00 78.19 106 ASN A C 1
ATOM 874 O O . ASN A 1 106 ? -2.698 -7.398 -8.130 1.00 78.19 106 ASN A O 1
ATOM 878 N N . LEU A 1 107 ? -1.197 -8.602 -6.977 1.00 79.00 107 LEU A N 1
ATOM 879 C CA . LEU A 1 107 ? -0.116 -8.459 -7.953 1.00 79.00 107 LEU A CA 1
ATOM 880 C C . LEU A 1 107 ? -0.498 -9.106 -9.282 1.00 79.00 1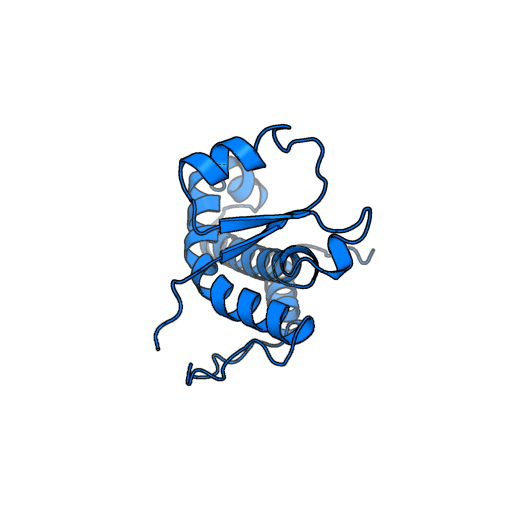07 LEU A C 1
ATOM 882 O O . LEU A 1 107 ? -0.340 -8.494 -10.336 1.00 79.00 107 LEU A O 1
ATOM 886 N N . THR A 1 108 ? -1.042 -10.319 -9.232 1.00 80.88 108 THR A N 1
ATOM 887 C CA . THR A 1 108 ? -1.475 -11.054 -10.421 1.00 80.88 108 THR A CA 1
ATOM 888 C C . THR A 1 108 ? -2.563 -10.286 -11.174 1.00 80.88 108 THR A C 1
ATOM 890 O O . THR A 1 108 ? -2.447 -10.102 -12.382 1.00 80.88 108 THR A O 1
ATOM 893 N N . SER A 1 109 ? -3.579 -9.770 -10.480 1.00 80.44 109 SER A N 1
ATOM 894 C CA . SER A 1 109 ? -4.651 -8.949 -11.061 1.00 80.44 109 SER A CA 1
ATOM 895 C C . SER A 1 109 ? -4.131 -7.640 -11.668 1.00 80.44 109 SER A C 1
ATOM 897 O O . SER A 1 109 ? -4.486 -7.281 -12.797 1.00 80.44 109 SER A O 1
ATOM 899 N N . ALA A 1 110 ? -3.223 -6.953 -10.968 1.00 82.81 110 ALA A N 1
ATOM 900 C CA . ALA A 1 110 ? -2.589 -5.739 -11.474 1.00 82.81 110 ALA A CA 1
ATOM 901 C C . ALA A 1 110 ? -1.815 -6.017 -12.776 1.00 82.81 110 ALA A C 1
ATOM 903 O O . ALA A 1 110 ? -1.919 -5.261 -13.745 1.00 82.81 110 ALA A O 1
ATOM 904 N N . TRP A 1 111 ? -1.104 -7.148 -12.841 1.00 81.81 111 TRP A N 1
ATOM 905 C CA . TRP A 1 111 ? -0.432 -7.598 -14.058 1.00 81.81 111 TRP A CA 1
ATOM 906 C C . TRP A 1 111 ? -1.402 -8.035 -15.156 1.00 81.81 111 TRP A C 1
ATOM 908 O O . TRP A 1 111 ? -1.164 -7.675 -16.304 1.00 81.81 111 TRP A O 1
ATOM 918 N N . LYS A 1 112 ? -2.511 -8.727 -14.843 1.00 83.50 112 LYS A N 1
ATOM 919 C CA . LYS A 1 112 ? -3.564 -9.054 -15.828 1.00 83.50 112 LYS A CA 1
ATOM 920 C C . LYS A 1 112 ? -4.103 -7.790 -16.498 1.00 83.50 112 LYS A C 1
ATOM 922 O O . LYS A 1 112 ? -4.319 -7.788 -17.705 1.00 83.50 112 LYS A O 1
ATOM 927 N N . THR A 1 113 ? -4.287 -6.718 -15.728 1.00 81.12 113 THR A N 1
ATOM 928 C CA . THR A 1 113 ? -4.796 -5.432 -16.231 1.00 81.12 113 THR A CA 1
ATOM 929 C C . THR A 1 113 ? -3.825 -4.784 -17.220 1.00 81.12 113 THR A C 1
ATOM 931 O O . THR A 1 113 ? -4.238 -4.300 -18.271 1.00 81.12 113 THR A O 1
ATOM 934 N N . LEU A 1 114 ? -2.528 -4.802 -16.908 1.00 81.00 114 LEU A N 1
ATOM 935 C CA . LEU A 1 114 ? -1.488 -4.196 -17.744 1.00 81.00 114 LEU A CA 1
ATOM 936 C C . LEU A 1 114 ? -1.100 -5.061 -18.946 1.00 81.00 114 LEU A C 1
ATOM 938 O O . LEU A 1 114 ? -0.812 -4.553 -20.029 1.00 81.00 114 LEU A O 1
ATOM 942 N N . TRP A 1 115 ? -1.071 -6.375 -18.751 1.00 81.69 115 TRP A N 1
ATOM 943 C CA . TRP A 1 115 ? -0.656 -7.350 -19.742 1.00 81.69 115 TRP A CA 1
ATOM 944 C C . TRP A 1 115 ? -1.451 -8.654 -19.552 1.00 81.69 115 TRP A C 1
ATOM 946 O O . TRP A 1 115 ? -1.003 -9.584 -18.885 1.00 81.69 115 TRP A O 1
ATOM 956 N N . PRO A 1 116 ? -2.611 -8.804 -20.212 1.00 80.75 116 PRO A N 1
ATOM 957 C CA . PRO A 1 116 ? -3.466 -9.980 -20.022 1.00 80.75 116 PRO A CA 1
ATOM 958 C C . PRO A 1 116 ? -2.799 -11.320 -20.373 1.00 80.75 116 PRO A C 1
ATOM 960 O O . PRO A 1 116 ? -3.132 -12.353 -19.808 1.00 80.75 116 PRO A O 1
ATOM 963 N N . LYS A 1 117 ? -1.835 -11.316 -21.304 1.00 76.19 117 LYS A N 1
ATOM 964 C CA . LYS A 1 117 ? -1.158 -12.526 -21.808 1.00 76.19 117 LYS A CA 1
ATOM 965 C C . LYS A 1 117 ? -0.024 -13.071 -20.918 1.00 76.19 117 LYS A C 1
ATOM 967 O O . LYS A 1 117 ? 0.514 -14.119 -21.254 1.00 76.19 117 LYS A O 1
ATOM 972 N N . THR A 1 118 ? 0.421 -12.359 -19.878 1.00 67.81 118 THR A N 1
ATOM 973 C CA . THR A 1 118 ? 1.573 -12.771 -19.038 1.00 67.81 118 THR A CA 1
ATOM 974 C C . THR A 1 118 ? 1.163 -13.596 -17.833 1.00 67.81 118 THR A C 1
ATOM 976 O O . THR A 1 118 ? 2.017 -14.244 -17.232 1.00 67.81 118 THR A O 1
ATOM 979 N N . VAL A 1 119 ? -0.119 -13.597 -17.478 1.00 64.44 119 VAL A N 1
ATOM 980 C CA . VAL A 1 119 ? -0.609 -14.408 -16.373 1.00 64.44 119 VAL A CA 1
ATOM 981 C C . VAL A 1 119 ? -1.034 -15.759 -16.919 1.00 64.44 119 VAL A C 1
ATOM 983 O O . VAL A 1 119 ? -2.061 -15.880 -17.579 1.00 64.44 119 VAL A O 1
ATOM 986 N N . VAL A 1 120 ? -0.207 -16.771 -16.659 1.00 59.84 120 VAL A N 1
ATOM 987 C CA . VAL A 1 120 ? -0.614 -18.169 -16.800 1.00 59.84 120 VAL A CA 1
ATOM 988 C C . VAL A 1 120 ? -1.786 -18.376 -15.843 1.00 59.84 120 VAL A C 1
ATOM 990 O O . VAL A 1 120 ? -1.675 -18.029 -14.666 1.00 59.84 120 VAL A O 1
ATOM 993 N N . GLU A 1 121 ? -2.908 -18.895 -16.344 1.00 51.75 121 GLU A N 1
ATOM 994 C CA . GLU A 1 121 ? -3.978 -19.452 -15.512 1.00 51.75 121 GLU A CA 1
ATOM 995 C C . GLU A 1 121 ? -3.393 -20.660 -14.778 1.00 51.75 121 GLU A C 1
ATOM 997 O O . GLU A 1 121 ? -3.478 -21.799 -15.218 1.00 51.75 121 GLU A O 1
ATOM 1002 N N . CYS A 1 122 ? -2.659 -20.400 -13.703 1.00 45.56 122 CYS A N 1
ATOM 1003 C CA . CYS A 1 122 ? -2.398 -21.418 -12.713 1.00 45.56 122 CYS A CA 1
ATOM 1004 C C . CYS A 1 122 ? -3.733 -21.670 -12.012 1.00 45.56 122 CYS A C 1
ATOM 1006 O O . CYS A 1 122 ? -4.396 -20.696 -11.649 1.00 45.56 122 CYS A O 1
ATOM 1008 N N . ASP A 1 123 ? -4.089 -22.944 -11.828 1.00 38.19 123 ASP A N 1
ATOM 1009 C CA . ASP A 1 123 ? -5.270 -23.433 -11.101 1.00 38.19 123 ASP A CA 1
ATOM 1010 C C . ASP A 1 123 ? -5.213 -23.066 -9.602 1.00 38.19 123 ASP A C 1
ATOM 1012 O O . ASP A 1 123 ? -5.279 -23.917 -8.716 1.00 38.19 123 ASP A O 1
ATOM 1016 N N . PHE A 1 124 ? -5.017 -21.790 -9.289 1.00 42.47 124 PHE A N 1
ATOM 1017 C CA . PHE A 1 124 ? -5.330 -21.262 -7.980 1.00 42.47 124 PHE A CA 1
ATOM 1018 C C . PHE A 1 124 ? -6.847 -21.243 -7.912 1.00 42.47 124 PHE A C 1
ATOM 1020 O O . PHE A 1 124 ? -7.483 -20.638 -8.779 1.00 42.47 124 PHE A O 1
ATOM 1027 N N . GLU A 1 125 ? -7.413 -21.939 -6.921 1.00 42.00 125 GLU A N 1
ATOM 1028 C CA . GLU A 1 125 ? -8.810 -21.737 -6.551 1.00 42.00 125 GLU A CA 1
ATOM 1029 C C . GLU A 1 125 ? -9.025 -20.231 -6.514 1.00 42.00 125 GLU A C 1
ATOM 1031 O O . GLU A 1 125 ? -8.297 -19.523 -5.815 1.00 42.00 125 GLU A O 1
ATOM 1036 N N . GLU A 1 126 ? -9.915 -19.751 -7.378 1.00 40.53 126 GLU A N 1
ATOM 1037 C CA . GLU A 1 126 ? -10.281 -18.351 -7.469 1.00 40.53 126 GLU A CA 1
ATOM 1038 C C . GLU A 1 126 ? -10.837 -17.975 -6.098 1.00 40.53 126 GLU A C 1
ATOM 1040 O O . GLU A 1 126 ? -12.014 -18.177 -5.809 1.00 40.53 126 GLU A O 1
ATOM 1045 N N . SER A 1 127 ? -9.952 -17.522 -5.207 1.00 45.94 127 SER A N 1
ATOM 1046 C CA . SER A 1 127 ? -10.336 -16.892 -3.960 1.00 45.94 127 SER A CA 1
ATOM 1047 C C . SER A 1 127 ? -11.266 -15.780 -4.387 1.00 45.94 127 SER A C 1
ATOM 1049 O O . SER A 1 127 ? -10.875 -14.939 -5.204 1.00 45.94 127 SER A O 1
ATOM 1051 N N . GLU A 1 128 ? -12.521 -15.863 -3.941 1.00 42.25 128 GLU A N 1
ATOM 1052 C CA . GLU A 1 128 ? -13.556 -14.903 -4.281 1.00 42.25 128 GLU A CA 1
ATOM 1053 C C . GLU A 1 128 ? -12.956 -13.515 -4.091 1.00 42.25 128 GLU A C 1
ATOM 1055 O O . GLU A 1 128 ? -12.717 -13.076 -2.963 1.00 42.25 128 GLU A O 1
ATOM 1060 N N . THR A 1 129 ? -12.639 -12.841 -5.200 1.00 50.16 129 THR A N 1
ATOM 1061 C CA . THR A 1 129 ? -12.176 -11.463 -5.143 1.00 50.16 129 THR A CA 1
ATOM 1062 C C . THR A 1 129 ? -13.342 -10.687 -4.569 1.00 50.16 129 THR A C 1
ATOM 1064 O O . THR A 1 129 ? -14.319 -10.400 -5.259 1.00 50.16 129 THR A O 1
ATOM 1067 N N . VAL A 1 130 ? -13.295 -10.444 -3.257 1.00 56.88 130 VAL A N 1
ATOM 1068 C CA . VAL A 1 130 ? -14.371 -9.756 -2.558 1.00 56.88 130 VAL A CA 1
ATOM 1069 C C . VAL A 1 130 ? -14.539 -8.429 -3.289 1.00 56.88 130 VAL A C 1
ATOM 1071 O O . VAL A 1 130 ? -13.568 -7.665 -3.352 1.00 56.88 130 VAL A O 1
ATOM 1074 N N . PRO A 1 131 ? -15.717 -8.159 -3.886 1.00 65.50 131 PRO A N 1
ATOM 1075 C CA . PRO A 1 131 ? -15.900 -6.977 -4.708 1.00 65.50 131 PRO A CA 1
ATOM 1076 C C . PRO A 1 131 ? -15.454 -5.752 -3.922 1.00 65.50 131 PRO A C 1
ATOM 1078 O O . PRO A 1 131 ? -15.768 -5.638 -2.736 1.00 65.50 131 PRO A O 1
ATOM 1081 N N . GLU A 1 132 ? -14.730 -4.827 -4.554 1.00 67.81 132 GLU A N 1
ATOM 1082 C CA . GLU A 1 132 ? -14.210 -3.650 -3.846 1.00 67.81 132 GLU A CA 1
ATOM 1083 C C . GLU A 1 132 ? -15.315 -2.912 -3.073 1.00 67.81 132 GLU A C 1
ATOM 1085 O O . GLU A 1 132 ? -15.111 -2.432 -1.958 1.00 67.81 132 GLU A O 1
ATOM 1090 N N . GLU A 1 133 ? -16.520 -2.887 -3.644 1.00 76.06 133 GLU A N 1
ATOM 1091 C CA . GLU A 1 133 ? -17.723 -2.338 -3.027 1.00 76.06 133 GLU A CA 1
ATOM 1092 C C . GLU A 1 133 ? -18.110 -3.031 -1.716 1.00 76.06 133 GLU A C 1
ATOM 1094 O O . GLU A 1 133 ? -18.606 -2.371 -0.806 1.00 76.06 133 GLU A O 1
ATOM 1099 N N . ALA A 1 134 ? -17.911 -4.344 -1.602 1.00 80.38 134 ALA A N 1
ATOM 1100 C CA . ALA A 1 134 ? -18.200 -5.105 -0.392 1.00 80.38 134 ALA A CA 1
ATOM 1101 C C . ALA A 1 134 ? -17.203 -4.759 0.723 1.00 80.38 134 ALA A C 1
ATOM 1103 O O . ALA A 1 134 ? -17.634 -4.426 1.826 1.00 80.38 134 ALA A O 1
ATOM 1104 N N . VAL A 1 135 ? -15.900 -4.694 0.417 1.00 79.19 135 VAL A N 1
ATOM 1105 C CA . VAL A 1 135 ? -14.871 -4.261 1.386 1.00 79.19 135 VAL A CA 1
ATOM 1106 C C . VAL A 1 135 ? -15.158 -2.844 1.887 1.00 79.19 135 VAL A C 1
ATOM 1108 O O . VAL A 1 135 ? -15.108 -2.581 3.088 1.00 79.19 135 VAL A O 1
ATOM 1111 N N . VAL A 1 136 ? -15.510 -1.923 0.984 1.00 82.69 136 VAL A N 1
ATOM 1112 C CA . VAL A 1 136 ? -15.862 -0.546 1.360 1.00 82.69 136 VAL A CA 1
ATOM 1113 C C . VAL A 1 136 ? -17.129 -0.508 2.220 1.00 82.69 136 VAL A C 1
ATOM 1115 O O . VAL A 1 136 ? -17.153 0.200 3.227 1.00 82.69 136 VAL A O 1
ATOM 1118 N N . LYS A 1 137 ? -18.173 -1.273 1.877 1.00 85.75 137 LYS A N 1
ATOM 1119 C CA . LYS A 1 137 ? -19.411 -1.351 2.674 1.00 85.75 137 LYS A CA 1
ATOM 1120 C C . LYS A 1 137 ? -19.152 -1.878 4.082 1.00 85.75 137 LYS A C 1
ATOM 1122 O O . LYS A 1 137 ? -19.701 -1.330 5.035 1.00 85.75 137 LYS A O 1
ATOM 1127 N N . GLU A 1 138 ? -18.305 -2.890 4.225 1.00 85.62 138 GLU A N 1
ATOM 1128 C CA . GLU A 1 138 ? -17.925 -3.427 5.532 1.00 85.62 138 GLU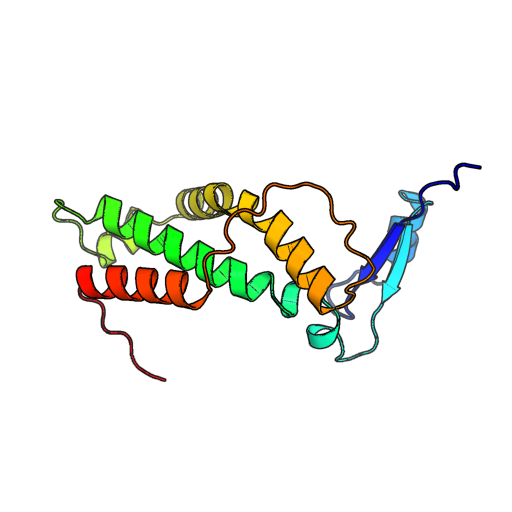 A CA 1
ATOM 1129 C C . GLU A 1 138 ? -17.165 -2.397 6.367 1.00 85.62 138 GLU A C 1
ATOM 1131 O O . GLU A 1 138 ? -17.535 -2.167 7.518 1.00 85.62 138 GLU A O 1
ATOM 1136 N N . ILE A 1 139 ? -16.184 -1.700 5.780 1.00 83.69 139 ILE A N 1
ATOM 1137 C CA . ILE A 1 139 ? -15.484 -0.598 6.457 1.00 83.69 139 ILE A CA 1
ATOM 1138 C C . ILE A 1 139 ? -16.494 0.447 6.943 1.00 83.69 139 ILE A C 1
ATOM 1140 O O . ILE A 1 139 ? -16.485 0.798 8.119 1.00 83.69 139 ILE A O 1
ATOM 1144 N N . LEU A 1 140 ? -17.404 0.901 6.073 1.00 85.81 140 LEU A N 1
ATOM 1145 C CA . LEU A 1 140 ? -18.429 1.890 6.429 1.00 85.81 140 LEU A CA 1
ATOM 1146 C C . LEU A 1 140 ? -19.378 1.396 7.531 1.00 85.81 140 LEU A C 1
ATOM 1148 O O . LEU A 1 140 ? -19.855 2.183 8.352 1.00 85.81 140 LEU A O 1
ATOM 1152 N N . SER A 1 141 ? -19.671 0.095 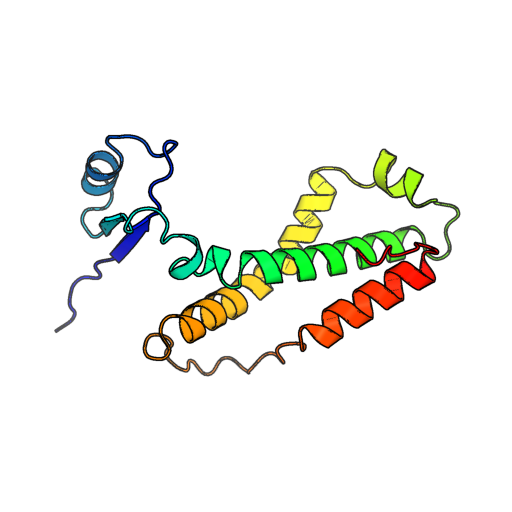7.554 1.00 86.19 141 SER A N 1
ATOM 1153 C CA . SER A 1 141 ? -20.484 -0.509 8.608 1.00 86.19 141 SER A CA 1
ATOM 1154 C C . SER A 1 141 ? -19.765 -0.469 9.959 1.00 86.19 141 SER A C 1
ATOM 1156 O O . SER A 1 141 ? -20.357 -0.027 10.945 1.00 86.19 141 SER A O 1
ATOM 1158 N N . LEU A 1 142 ? -18.469 -0.805 9.986 1.00 84.38 142 LEU A N 1
ATOM 1159 C CA . LEU A 1 142 ? -17.633 -0.749 11.184 1.00 84.38 142 LEU A CA 1
ATOM 1160 C C . LEU A 1 142 ? -17.496 0.688 11.689 1.00 84.38 142 LEU A C 1
ATOM 1162 O O . LEU A 1 142 ? -17.729 0.946 12.868 1.00 84.38 142 LEU A O 1
ATOM 1166 N N . THR A 1 143 ? -17.220 1.651 10.802 1.00 82.62 143 THR A N 1
ATOM 1167 C CA . THR A 1 143 ? -17.116 3.063 11.203 1.00 82.62 143 THR A CA 1
ATOM 1168 C C . THR A 1 143 ? -18.411 3.573 11.824 1.00 82.62 143 THR A C 1
ATOM 1170 O O . THR A 1 143 ? -18.373 4.280 12.830 1.00 82.62 143 THR A O 1
ATOM 1173 N N . LYS A 1 144 ? -19.566 3.176 11.272 1.00 84.62 144 LYS A N 1
ATOM 1174 C CA . LYS A 1 144 ? -20.877 3.568 11.798 1.00 84.62 144 LYS A CA 1
ATOM 1175 C C . LYS A 1 144 ? -21.135 2.983 13.187 1.00 84.62 144 LYS A C 1
ATOM 1177 O O . LYS A 1 144 ? -21.627 3.702 14.052 1.00 84.62 144 LYS A O 1
ATOM 1182 N N . ILE A 1 145 ? -20.800 1.709 13.409 1.00 82.62 145 ILE A N 1
ATOM 1183 C CA . ILE A 1 145 ? -20.921 1.066 14.730 1.00 82.62 145 ILE A CA 1
ATOM 1184 C C . ILE A 1 145 ? -20.043 1.787 15.758 1.00 82.62 145 ILE A C 1
ATOM 1186 O O . ILE A 1 145 ? -20.450 1.993 16.897 1.00 82.62 145 ILE A O 1
ATOM 1190 N N . MET A 1 146 ? -18.865 2.234 15.333 1.00 78.94 146 MET A N 1
ATOM 1191 C CA . MET A 1 146 ? -17.903 2.938 16.177 1.00 78.94 146 MET A CA 1
ATOM 1192 C C . MET A 1 146 ? -18.234 4.429 16.383 1.00 78.94 146 MET A C 1
ATOM 1194 O O . MET A 1 146 ? -17.455 5.143 17.012 1.00 78.94 146 MET A O 1
ATOM 1198 N N . GLY A 1 147 ? -19.370 4.913 15.865 1.00 77.62 147 GLY A N 1
ATOM 1199 C CA . GLY A 1 147 ? -19.812 6.302 16.025 1.00 77.62 147 GLY A CA 1
ATOM 1200 C C . GLY A 1 147 ? -18.960 7.324 15.267 1.00 77.62 147 GLY A C 1
ATOM 1201 O O . GLY A 1 147 ? -18.909 8.485 15.664 1.00 77.62 147 GLY A O 1
ATOM 1202 N N . LEU A 1 148 ? -18.271 6.902 14.203 1.00 79.19 148 LEU A N 1
ATOM 1203 C CA . LEU A 1 148 ? -17.460 7.776 13.358 1.00 79.19 148 LEU A CA 1
ATOM 1204 C C . LEU A 1 148 ? -18.283 8.307 12.181 1.00 79.19 148 LEU A C 1
ATOM 1206 O O . LEU A 1 148 ? -18.866 7.533 11.417 1.00 79.19 148 LEU A O 1
ATOM 1210 N N . GLU A 1 149 ? -18.291 9.628 12.005 1.00 73.19 149 GLU A N 1
ATOM 1211 C CA . GLU A 1 149 ? -18.852 10.273 10.818 1.00 73.19 149 GLU A CA 1
ATOM 1212 C C . GLU A 1 149 ? -17.824 10.266 9.680 1.00 73.19 149 GLU A C 1
ATOM 1214 O O . GLU A 1 149 ? -16.650 10.586 9.872 1.00 73.19 149 GLU A O 1
ATOM 1219 N N . VAL A 1 150 ? -18.267 9.872 8.485 1.00 65.62 150 VAL A N 1
ATOM 1220 C CA . VAL A 1 150 ? -17.456 9.937 7.266 1.00 65.62 150 VAL A CA 1
ATOM 1221 C C . VAL A 1 150 ? -17.884 11.176 6.494 1.00 65.62 150 VAL A C 1
ATOM 1223 O O . VAL A 1 150 ? -18.964 11.193 5.897 1.00 65.62 150 VAL A O 1
ATOM 1226 N N . ASP A 1 151 ? -17.036 12.202 6.492 1.00 64.31 151 ASP A N 1
ATOM 1227 C CA . ASP A 1 151 ? -17.242 13.376 5.649 1.00 64.31 151 ASP A CA 1
ATOM 1228 C C . ASP A 1 151 ? -17.158 12.975 4.173 1.00 64.31 151 ASP A C 1
ATOM 1230 O O . ASP A 1 151 ? -16.172 12.391 3.713 1.00 64.31 151 ASP A O 1
ATOM 1234 N N . LYS A 1 152 ? -18.202 13.303 3.407 1.00 51.78 152 LYS A N 1
ATOM 1235 C CA . LYS A 1 152 ? -18.164 13.191 1.947 1.00 51.78 152 LYS A CA 1
ATOM 1236 C C . LYS A 1 152 ? -17.341 14.357 1.412 1.00 51.78 152 LYS A C 1
ATOM 1238 O O . LYS A 1 152 ? -17.812 15.492 1.439 1.00 51.78 152 LYS A O 1
ATOM 1243 N N . LYS A 1 153 ? -16.122 14.071 0.963 1.00 38.09 153 LYS A N 1
ATOM 1244 C CA . LYS A 1 153 ? -15.281 15.034 0.253 1.00 38.09 153 LYS A CA 1
ATOM 1245 C C . LYS A 1 153 ? -15.505 14.954 -1.250 1.00 38.09 153 LYS A C 1
ATOM 1247 O O . LYS A 1 153 ? -15.711 13.823 -1.742 1.00 38.09 153 LYS A O 1
#

Foldseek 3Di:
DDDPQAAEAEDEPDPPDDPCNQVVCCVVPVRYDYDYDPPPCCCVQPLCNPWLVVVLVLQLLLLVLVVLCVVVPPDPDAPVNCVVPVDDPVVSVVSCVVCVVVRVVSSLVSCCVNPVPPDDPDPDPPPPPCPSVNSVVSSVVSCVVNVHDDDDD

Solvent-accessible surface area (backbone atoms only — not comparable to full-atom values): 9376 Å² total; per-residue (Å²): 134,86,75,80,82,64,46,78,47,79,40,68,82,58,87,84,57,63,92,55,52,67,61,60,44,41,73,79,38,74,47,51,45,81,43,70,52,66,88,96,39,51,63,79,72,34,40,52,65,65,35,34,53,59,52,49,51,54,54,47,50,39,50,50,50,52,54,48,44,69,62,31,60,99,47,92,52,48,72,68,50,42,55,74,77,64,57,48,72,75,47,53,50,52,49,46,61,78,50,54,75,63,44,60,60,39,49,51,51,26,39,35,73,78,39,60,87,75,58,74,87,64,91,61,79,79,68,76,75,71,51,70,67,54,58,50,50,51,40,53,50,52,38,50,76,70,72,50,85,80,82,89,126

Radius of gyration: 20.61 Å; Cα contacts (8 Å, |Δi|>4): 110; chains: 1; bounding box: 49×41×53 Å

InterPro domains:
  IPR004875 DDE superfamily endonuclease domain [PF03184] (7-76)

Mean predicted aligned error: 10.01 Å

Organism: Araneus ventricosus (NCBI:txid182803)

pLDDT: mean 79.18, std 13.02, range [36.25, 93.75]

Secondary structure (DSSP, 8-state):
------EEEEE---TTS-TTHHHHHHHH-TTEEEEEPPTT-HHHH-HIIIIIHHHHHHHHHHHHHHHHHHHHTTSS--HHHIIIII--HHHHHHHHHHHHTTHHHHHHHHHHHH-GGG-------------HHHHHHHHHHHHHHTT------